Protein AF-A0A258G6I4-F1 (afdb_monomer_lite)

Foldseek 3Di:
DVLVVLVVCVVPPVVCPKDKDKDKDQDCQLQDQDDPPQQQRLVRLHAQDKHAAKRHGRPPDPVCVPPDIDGHHDIWHRHKDFPDDPDPPTTMIMTITMND

Secondary structure (DSSP, 8-state):
-HHHHHHHHHHH-TT---EEEEEEE--GGGTSPPPTT-TTGGG---TT-EEEEEE-PPTT-GGGTT---EEEEEEEE--EEEEEESSSS-EEEEEEEEE-

Sequence (100 aa):
KDIQRIEFIKQNFPNVTEGYAVLLTNDPNYLKAPRPASAFADFSISNGDIKTGALRWTEGSKSNIGRLGIDLIGRHPIQWGVYSRIDETEIVSELVVPIR

pLDDT: mean 90.92, std 5.95, range [69.5, 97.56]

Radius of gyration: 15.05 Å; chains: 1; bounding box: 38×32×37 Å

Structure (mmCIF, N/CA/C/O backbone):
data_AF-A0A258G6I4-F1
#
_entry.id   AF-A0A258G6I4-F1
#
loop_
_atom_site.group_PDB
_atom_site.id
_atom_site.type_symbol
_atom_site.label_atom_id
_atom_site.label_alt_id
_atom_site.label_comp_id
_atom_site.label_asym_id
_atom_site.label_entity_id
_atom_site.label_seq_id
_atom_site.pdbx_PDB_ins_code
_atom_site.Cartn_x
_atom_site.Cartn_y
_atom_site.Cartn_z
_atom_site.occupancy
_atom_site.B_iso_or_equiv
_atom_site.auth_seq_id
_atom_site.auth_comp_id
_atom_site.auth_asym_id
_atom_site.auth_atom_id
_atom_site.pdbx_PDB_model_num
ATOM 1 N N . LYS A 1 1 ? 2.185 6.676 1.167 1.00 77.75 1 LYS A N 1
ATOM 2 C CA . LYS A 1 1 ? 1.384 7.814 1.690 1.00 77.75 1 LYS A CA 1
ATOM 3 C C . LYS A 1 1 ? -0.034 7.380 2.038 1.00 77.75 1 LYS A C 1
ATOM 5 O O . LYS A 1 1 ? -0.536 7.812 3.062 1.00 77.75 1 LYS A O 1
ATOM 10 N N . ASP A 1 2 ? -0.664 6.523 1.238 1.00 86.69 2 ASP A N 1
ATOM 11 C CA . ASP A 1 2 ? -2.073 6.145 1.434 1.00 86.69 2 ASP A CA 1
ATOM 12 C C . ASP A 1 2 ? -2.308 5.348 2.721 1.00 86.69 2 ASP A C 1
ATOM 14 O O . ASP A 1 2 ? -3.215 5.676 3.474 1.00 86.69 2 ASP A O 1
ATOM 18 N N . ILE A 1 3 ? -1.400 4.431 3.070 1.00 89.31 3 ILE A N 1
ATOM 19 C CA . ILE A 1 3 ? -1.421 3.734 4.368 1.00 89.31 3 ILE A CA 1
ATOM 20 C C . ILE A 1 3 ? -1.351 4.720 5.551 1.00 89.31 3 ILE A C 1
ATOM 22 O O . ILE A 1 3 ? -2.118 4.609 6.499 1.00 89.31 3 ILE A O 1
ATOM 26 N N . GLN A 1 4 ? -0.500 5.749 5.478 1.00 92.12 4 GLN A N 1
ATOM 27 C CA . GLN A 1 4 ? -0.419 6.771 6.531 1.00 92.12 4 GLN A CA 1
ATOM 28 C C . GLN A 1 4 ? -1.709 7.601 6.632 1.00 92.12 4 GLN A C 1
ATOM 30 O O . GLN A 1 4 ? -2.107 8.001 7.721 1.00 92.12 4 GLN A O 1
ATOM 35 N N . ARG A 1 5 ? -2.396 7.854 5.509 1.00 90.31 5 ARG A N 1
ATOM 36 C CA . ARG A 1 5 ? -3.704 8.530 5.526 1.00 90.31 5 ARG A CA 1
ATOM 37 C C . ARG A 1 5 ? -4.757 7.691 6.246 1.00 90.31 5 ARG A C 1
ATOM 39 O O . ARG A 1 5 ? -5.575 8.257 6.958 1.00 90.31 5 ARG A O 1
ATOM 46 N N . ILE A 1 6 ? -4.717 6.368 6.099 1.00 90.19 6 ILE A N 1
ATOM 47 C CA . ILE A 1 6 ? -5.607 5.455 6.828 1.00 90.19 6 ILE A CA 1
ATOM 48 C C . ILE A 1 6 ? -5.358 5.550 8.335 1.00 90.19 6 ILE A C 1
ATOM 50 O O . ILE A 1 6 ? -6.307 5.706 9.101 1.00 90.19 6 ILE A O 1
ATOM 54 N N . GLU A 1 7 ? -4.091 5.527 8.759 1.00 91.06 7 GLU A N 1
ATOM 55 C CA . GLU A 1 7 ? -3.740 5.713 10.172 1.00 91.06 7 GLU A CA 1
ATOM 56 C C . GLU A 1 7 ? -4.213 7.071 10.697 1.00 91.06 7 GLU A C 1
ATOM 58 O O . GLU A 1 7 ? -4.805 7.147 11.772 1.00 91.06 7 GLU A O 1
ATOM 63 N N . PHE A 1 8 ? -4.024 8.132 9.910 1.00 92.12 8 PHE A N 1
ATOM 64 C CA . PHE A 1 8 ? -4.512 9.464 10.249 1.00 92.12 8 PHE A CA 1
ATOM 65 C C . PHE 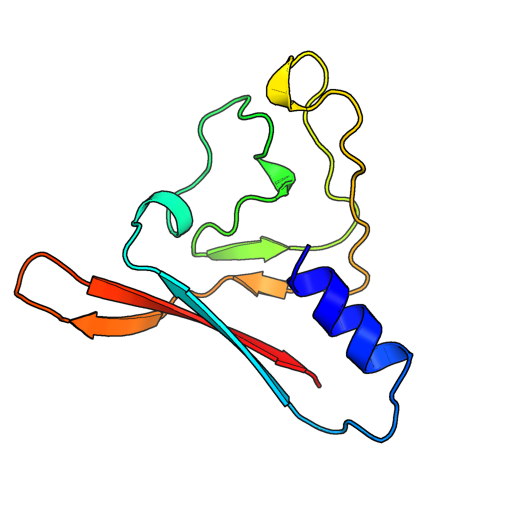A 1 8 ? -6.033 9.481 10.436 1.00 92.12 8 PHE A C 1
ATOM 67 O O . PHE A 1 8 ? -6.515 10.044 11.419 1.00 92.12 8 PHE A O 1
ATOM 74 N N . ILE A 1 9 ? -6.793 8.852 9.531 1.00 91.56 9 ILE A N 1
ATOM 75 C CA . ILE A 1 9 ? -8.255 8.783 9.639 1.00 91.56 9 ILE A CA 1
ATOM 76 C C . ILE A 1 9 ? -8.654 8.080 10.939 1.00 91.56 9 ILE A C 1
ATOM 78 O O . ILE A 1 9 ? -9.428 8.632 11.718 1.00 91.56 9 ILE A O 1
ATOM 82 N N . LYS A 1 10 ? -8.065 6.913 11.216 1.00 88.69 10 LYS A N 1
ATOM 83 C CA . LYS A 1 10 ? -8.331 6.155 12.444 1.00 88.69 10 LYS A CA 1
ATOM 84 C C . LYS A 1 10 ? -8.083 6.988 13.706 1.00 88.69 10 LYS A C 1
ATOM 86 O O . LYS A 1 10 ? -8.856 6.925 14.654 1.00 88.69 10 LYS A O 1
ATOM 91 N N . GLN A 1 11 ? -6.997 7.756 13.732 1.00 91.00 11 GLN A N 1
ATOM 92 C CA . GLN A 1 11 ? -6.613 8.527 14.915 1.00 91.00 11 GLN A CA 1
ATOM 93 C C . GLN A 1 11 ? -7.467 9.770 15.147 1.00 91.00 11 GLN A C 1
ATOM 95 O O . GLN A 1 11 ? -7.705 10.138 16.293 1.00 91.00 11 GLN A O 1
ATOM 100 N N . ASN A 1 12 ? -7.898 10.433 14.074 1.00 93.88 12 ASN A N 1
ATOM 101 C CA . ASN A 1 12 ? -8.528 11.750 14.166 1.00 93.88 12 ASN A CA 1
ATOM 102 C C . ASN A 1 12 ? -10.058 11.695 14.073 1.00 93.88 12 ASN A C 1
ATOM 104 O O . ASN A 1 12 ? -10.722 12.665 14.430 1.00 93.88 12 ASN A O 1
ATOM 108 N N . PHE A 1 13 ? -10.628 10.573 13.627 1.00 92.75 13 PHE A N 1
ATOM 109 C CA . PHE A 1 13 ? -12.072 10.400 13.473 1.00 92.75 13 PHE A CA 1
ATOM 110 C C . PHE A 1 13 ? -12.545 9.153 14.238 1.00 92.75 13 PHE A C 1
ATOM 112 O O . PHE A 1 13 ? -12.869 8.144 13.618 1.00 92.75 13 PHE A O 1
ATOM 119 N N . PRO A 1 14 ? -12.632 9.205 15.582 1.00 88.44 14 PRO A N 1
ATOM 120 C CA . PRO A 1 14 ? -12.925 8.035 16.422 1.00 88.44 14 PRO A CA 1
ATOM 121 C C . PRO A 1 14 ? -14.313 7.418 16.187 1.00 88.44 14 PRO A C 1
ATOM 123 O O . PRO A 1 14 ? -14.557 6.282 16.578 1.00 88.44 14 PRO A O 1
ATOM 126 N N . ASN A 1 15 ? -15.220 8.150 15.534 1.00 93.44 15 ASN A N 1
ATOM 127 C CA . ASN A 1 15 ? -16.532 7.639 15.134 1.00 93.44 15 ASN A CA 1
ATOM 128 C C . ASN A 1 15 ? -16.471 6.751 13.876 1.00 93.44 15 ASN A C 1
ATOM 130 O O . ASN A 1 15 ? -17.465 6.112 13.538 1.00 93.44 15 ASN A O 1
ATOM 134 N N . VAL A 1 16 ? -15.336 6.711 13.168 1.00 89.25 16 VAL A N 1
ATOM 135 C CA . VAL A 1 16 ? -15.085 5.754 12.084 1.00 89.25 16 VAL A CA 1
ATOM 136 C C . VAL A 1 16 ? -14.639 4.446 12.724 1.00 89.25 16 VAL A C 1
ATOM 138 O O . VAL A 1 16 ? -13.467 4.259 13.038 1.00 89.25 16 VAL A O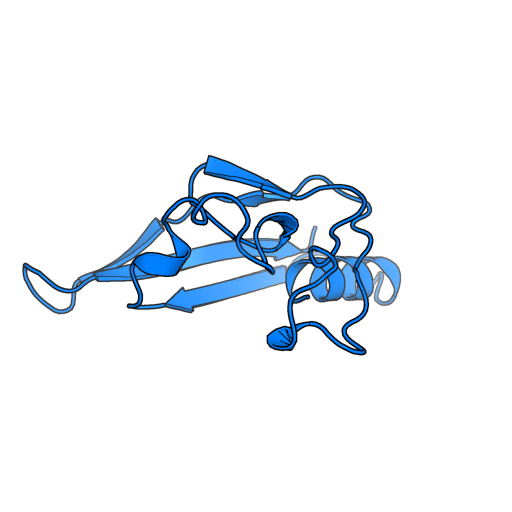 1
ATOM 141 N N . THR A 1 17 ? -15.596 3.553 12.951 1.00 86.50 17 THR A N 1
ATOM 142 C CA . THR A 1 17 ? -15.345 2.260 13.600 1.00 86.50 17 THR A CA 1
ATOM 143 C C . THR A 1 17 ? -14.806 1.217 12.630 1.00 86.50 17 THR A C 1
ATOM 145 O O . THR A 1 17 ? -14.044 0.344 13.031 1.00 86.50 17 THR A O 1
ATOM 148 N N . GLU A 1 18 ? -15.206 1.300 11.360 1.00 88.62 18 GLU A N 1
ATOM 149 C CA . GLU A 1 18 ? -14.800 0.379 10.303 1.00 88.62 18 GLU A CA 1
ATOM 150 C C . GLU A 1 18 ? -14.730 1.099 8.952 1.00 88.62 18 GLU A C 1
ATOM 152 O O . GLU A 1 18 ? -15.478 2.040 8.678 1.00 88.62 18 GLU A O 1
ATOM 157 N N . GLY A 1 19 ? -13.841 0.632 8.081 1.00 88.69 19 GLY A N 1
ATOM 158 C CA . GLY A 1 19 ? -13.728 1.099 6.708 1.00 88.69 19 GLY A CA 1
ATOM 159 C C . GLY A 1 19 ? -12.677 0.319 5.935 1.00 88.69 19 GLY A C 1
ATOM 160 O O . GLY A 1 19 ? -11.950 -0.504 6.492 1.00 88.69 19 GLY A O 1
ATOM 161 N N . TYR A 1 20 ? -12.574 0.597 4.641 1.00 90.56 20 TYR A N 1
ATOM 162 C CA . TYR A 1 20 ? -11.583 -0.026 3.772 1.00 90.56 20 TYR A CA 1
ATOM 163 C C . TYR A 1 20 ? -11.018 1.017 2.818 1.00 90.56 20 TYR A C 1
ATOM 165 O O . TYR A 1 20 ? -11.762 1.807 2.238 1.00 90.56 20 TYR A O 1
ATOM 173 N N . ALA A 1 21 ? -9.704 0.992 2.630 1.00 91.81 21 ALA A N 1
ATOM 174 C CA . ALA A 1 21 ? -9.073 1.591 1.469 1.00 91.81 21 ALA A CA 1
ATOM 175 C C . ALA A 1 21 ? -8.749 0.477 0.476 1.00 91.81 21 ALA A C 1
ATOM 177 O O . ALA A 1 21 ? -8.132 -0.523 0.846 1.00 91.81 21 ALA A O 1
ATOM 178 N N . VAL A 1 22 ? -9.153 0.661 -0.776 1.00 93.69 22 VAL A N 1
ATOM 179 C CA . VAL A 1 22 ? -8.872 -0.285 -1.856 1.00 93.69 22 VAL A CA 1
ATOM 180 C C . VAL A 1 22 ? -7.963 0.403 -2.863 1.00 93.69 22 VAL A C 1
ATOM 182 O O . VAL A 1 22 ? -8.313 1.451 -3.406 1.00 93.69 22 VAL A O 1
ATOM 185 N N . LEU A 1 23 ? -6.788 -0.175 -3.105 1.00 95.00 23 LEU A N 1
ATOM 186 C CA . LEU A 1 23 ? -5.971 0.156 -4.268 1.00 95.00 23 LEU A CA 1
ATOM 187 C C . LEU A 1 23 ? -6.281 -0.845 -5.374 1.00 95.00 23 LEU A C 1
ATOM 189 O O . LEU A 1 23 ? -6.166 -2.044 -5.148 1.00 95.00 23 LEU A O 1
ATOM 193 N N . LEU A 1 24 ? -6.610 -0.345 -6.562 1.00 95.94 24 LEU A N 1
ATOM 194 C CA . LEU A 1 24 ? -6.770 -1.140 -7.777 1.00 95.94 24 LEU A CA 1
ATOM 195 C C . LEU A 1 24 ? -5.671 -0.771 -8.768 1.00 95.94 24 LEU A C 1
ATOM 197 O O . LEU A 1 24 ? -5.385 0.411 -8.964 1.00 95.94 24 LEU A O 1
ATOM 201 N N . THR A 1 25 ? -5.054 -1.768 -9.393 1.00 95.62 25 THR A N 1
ATOM 202 C CA . THR A 1 25 ? -4.019 -1.545 -10.408 1.00 95.62 25 THR A CA 1
ATOM 203 C C . THR A 1 25 ? -3.972 -2.687 -11.414 1.00 95.62 25 THR A C 1
ATOM 205 O O . THR A 1 25 ? -4.113 -3.848 -11.038 1.00 95.62 25 THR A O 1
ATOM 208 N N . ASN A 1 26 ? -3.747 -2.377 -12.688 1.00 95.12 26 ASN A N 1
ATOM 209 C CA . ASN A 1 26 ? -3.352 -3.355 -13.705 1.00 95.12 26 ASN A CA 1
ATOM 210 C C . ASN A 1 26 ? -1.833 -3.348 -13.960 1.00 95.12 26 ASN A C 1
ATOM 212 O O . ASN A 1 26 ? -1.348 -4.097 -14.802 1.00 95.12 26 ASN A O 1
ATOM 216 N N . ASP A 1 27 ? -1.059 -2.527 -13.239 1.00 94.62 27 ASP A N 1
ATOM 217 C CA . ASP A 1 27 ? 0.397 -2.497 -13.370 1.00 94.62 27 ASP A CA 1
ATOM 218 C C . ASP A 1 27 ? 1.049 -3.555 -12.453 1.00 94.62 27 ASP A C 1
ATOM 220 O O . ASP A 1 27 ? 1.064 -3.394 -11.223 1.00 94.62 27 ASP A O 1
ATOM 224 N N . PRO A 1 28 ? 1.659 -4.619 -13.019 1.00 91.94 28 PRO A N 1
ATOM 225 C CA . PRO A 1 28 ? 2.272 -5.691 -12.242 1.00 91.94 28 PRO A CA 1
ATOM 226 C C . PRO A 1 28 ? 3.516 -5.244 -11.465 1.00 91.94 28 PRO A C 1
ATOM 228 O O . PRO A 1 28 ? 4.006 -5.995 -10.621 1.00 91.94 28 PRO A O 1
ATOM 231 N N . ASN A 1 29 ? 4.070 -4.056 -11.728 1.00 92.94 29 ASN A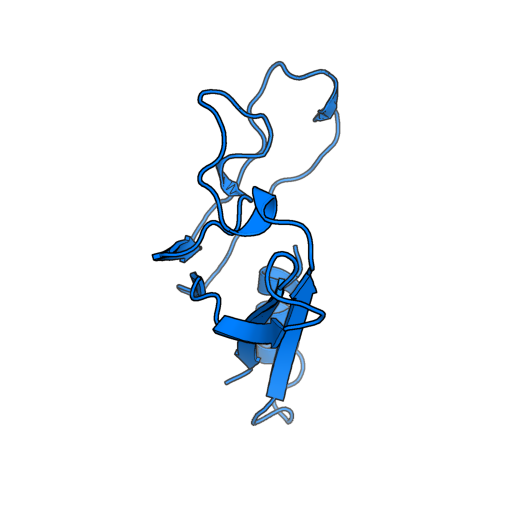 N 1
ATOM 232 C CA . ASN A 1 29 ? 5.225 -3.550 -10.989 1.00 92.94 29 ASN A CA 1
ATOM 233 C C . ASN A 1 29 ? 4.895 -3.242 -9.526 1.00 92.94 29 ASN A C 1
ATOM 235 O O . ASN A 1 29 ? 5.785 -3.348 -8.687 1.00 92.94 29 ASN A O 1
ATOM 239 N N . TYR A 1 30 ? 3.634 -2.941 -9.198 1.00 93.56 30 TYR A N 1
ATOM 240 C CA . TYR A 1 30 ? 3.210 -2.763 -7.806 1.00 93.56 30 TYR A CA 1
ATOM 241 C C . TYR A 1 30 ? 3.329 -4.047 -6.984 1.00 93.56 30 TYR A C 1
ATOM 243 O O . TYR A 1 30 ? 3.597 -3.982 -5.789 1.00 93.56 30 TYR A O 1
ATOM 251 N N . LEU A 1 31 ? 3.177 -5.208 -7.623 1.00 94.88 31 LEU A N 1
ATOM 252 C CA . LEU A 1 31 ? 3.218 -6.509 -6.959 1.00 94.88 31 LEU A CA 1
ATOM 253 C C . LEU A 1 31 ? 4.657 -7.006 -6.758 1.00 94.88 31 LEU A C 1
ATOM 255 O O . LEU A 1 31 ? 4.893 -7.895 -5.940 1.00 94.88 31 LEU A O 1
ATOM 259 N N . LYS A 1 32 ? 5.620 -6.454 -7.502 1.00 95.44 32 LYS A N 1
ATOM 260 C CA . LYS A 1 32 ? 7.009 -6.923 -7.545 1.00 95.44 32 LYS A CA 1
ATOM 261 C C . LYS A 1 32 ? 7.884 -6.173 -6.552 1.00 95.44 32 LYS A C 1
ATOM 263 O O . LYS A 1 32 ? 7.687 -4.989 -6.293 1.00 95.44 32 LYS A O 1
ATOM 268 N N . ALA A 1 33 ? 8.900 -6.865 -6.043 1.00 94.81 33 ALA A N 1
ATOM 269 C CA . ALA A 1 33 ? 9.926 -6.242 -5.221 1.00 94.81 33 ALA A CA 1
ATOM 270 C C . ALA A 1 33 ? 10.626 -5.102 -5.991 1.00 94.81 33 ALA A C 1
ATOM 272 O O . ALA A 1 33 ? 10.869 -5.227 -7.200 1.00 94.81 33 ALA A O 1
ATOM 273 N N . PRO A 1 34 ? 10.971 -3.993 -5.315 1.00 92.62 34 PRO A N 1
ATOM 274 C CA . PRO A 1 34 ? 11.719 -2.912 -5.937 1.00 92.62 34 PRO A CA 1
ATOM 275 C C . PRO A 1 34 ? 13.104 -3.408 -6.367 1.00 92.62 34 PRO A C 1
ATOM 277 O O . PRO A 1 34 ? 13.699 -4.285 -5.740 1.00 92.62 34 PRO A O 1
ATOM 280 N N . ARG A 1 35 ? 13.659 -2.815 -7.429 1.00 90.12 35 ARG A N 1
ATOM 281 C CA . ARG A 1 35 ? 15.046 -3.102 -7.822 1.00 90.12 35 ARG A CA 1
ATOM 282 C C . ARG A 1 35 ? 16.006 -2.628 -6.720 1.00 90.12 35 ARG A C 1
ATOM 284 O O . ARG A 1 35 ? 15.698 -1.622 -6.070 1.00 90.12 35 ARG A O 1
ATOM 291 N N . PRO A 1 36 ? 17.176 -3.267 -6.544 1.00 84.50 36 PRO A N 1
ATOM 292 C CA . PRO A 1 36 ? 18.193 -2.788 -5.612 1.00 84.50 36 PRO A CA 1
ATOM 293 C C . PRO A 1 36 ? 18.506 -1.302 -5.831 1.00 84.50 36 PRO A C 1
ATOM 295 O O . PRO A 1 36 ? 18.567 -0.846 -6.972 1.00 84.50 36 PRO A O 1
ATOM 298 N N . ALA A 1 37 ? 18.670 -0.555 -4.736 1.00 84.19 37 ALA A N 1
ATOM 299 C CA . ALA A 1 37 ? 18.914 0.893 -4.735 1.00 84.19 37 ALA A CA 1
ATOM 300 C C . ALA A 1 37 ? 17.814 1.755 -5.393 1.00 84.19 37 ALA A C 1
ATOM 302 O O . ALA A 1 37 ? 18.040 2.930 -5.693 1.00 84.19 37 ALA A O 1
ATOM 303 N N . SER A 1 38 ? 16.608 1.212 -5.601 1.00 88.94 38 SER A N 1
ATOM 304 C CA . SER A 1 38 ? 15.475 2.033 -6.025 1.00 88.94 38 SER A CA 1
ATOM 305 C C . SER A 1 38 ? 15.182 3.090 -4.972 1.00 88.94 38 SER A C 1
ATOM 307 O O . SER A 1 38 ? 14.899 2.776 -3.821 1.00 88.94 38 SER A O 1
ATOM 309 N N . ALA A 1 39 ? 15.138 4.339 -5.421 1.00 90.44 39 ALA A N 1
ATOM 310 C CA . ALA A 1 39 ? 14.776 5.520 -4.649 1.00 90.44 39 ALA A CA 1
ATOM 311 C C . ALA A 1 39 ? 13.545 5.356 -3.732 1.00 90.44 39 ALA A C 1
ATOM 313 O O . ALA A 1 39 ? 13.454 6.028 -2.707 1.00 90.44 39 ALA A O 1
ATOM 314 N N . PHE A 1 40 ? 12.591 4.518 -4.142 1.00 90.31 40 PHE A N 1
ATOM 315 C CA . PHE A 1 40 ? 11.301 4.292 -3.496 1.00 90.31 40 PHE A CA 1
ATOM 316 C C . PHE A 1 40 ? 11.216 2.956 -2.740 1.00 90.31 40 PHE A C 1
ATOM 318 O O . PHE A 1 40 ? 10.110 2.562 -2.383 1.00 90.31 40 PHE A O 1
ATOM 325 N N . ALA A 1 41 ? 12.325 2.232 -2.536 1.00 91.88 41 ALA A N 1
ATOM 326 C CA . ALA A 1 41 ? 12.306 0.850 -2.043 1.00 91.88 41 ALA A CA 1
ATOM 327 C C . ALA A 1 41 ? 11.463 0.670 -0.766 1.00 91.88 41 ALA A C 1
ATOM 329 O O . ALA A 1 41 ? 10.578 -0.187 -0.744 1.00 91.88 41 ALA A O 1
ATOM 330 N N . ASP A 1 42 ? 11.631 1.547 0.226 1.00 92.62 42 ASP A N 1
ATOM 331 C CA . ASP A 1 42 ? 10.859 1.526 1.478 1.00 92.62 42 ASP A CA 1
ATOM 332 C C . ASP A 1 42 ? 9.347 1.692 1.252 1.00 92.62 42 ASP A C 1
ATOM 334 O O . ASP A 1 42 ? 8.528 1.102 1.957 1.00 92.62 42 ASP A O 1
ATOM 338 N N . PHE A 1 43 ? 8.958 2.461 0.232 1.00 92.69 43 PHE A N 1
ATOM 339 C CA . PHE A 1 43 ? 7.564 2.752 -0.113 1.00 92.69 43 PHE A CA 1
ATOM 340 C C . PHE A 1 43 ? 6.935 1.749 -1.078 1.00 92.69 43 PHE A C 1
ATOM 342 O O . PHE A 1 43 ? 5.736 1.862 -1.337 1.00 92.69 43 PHE A O 1
ATOM 349 N N . SER A 1 44 ? 7.716 0.824 -1.645 1.00 93.50 44 SER A N 1
ATOM 350 C CA . SER A 1 44 ? 7.193 -0.233 -2.521 1.00 93.50 44 SER A CA 1
ATOM 351 C C . SER A 1 44 ? 6.038 -0.945 -1.834 1.00 93.50 44 SER A C 1
ATOM 353 O O . SER A 1 44 ? 6.071 -1.085 -0.634 1.00 93.50 44 SER A O 1
ATOM 355 N N . ILE A 1 45 ? 5.011 -1.401 -2.528 1.00 95.00 45 ILE A N 1
ATOM 356 C CA . ILE A 1 45 ? 3.946 -2.196 -1.898 1.00 95.00 45 ILE A CA 1
ATOM 357 C C . ILE A 1 45 ? 3.955 -3.582 -2.517 1.00 95.00 45 ILE A C 1
ATOM 359 O O . ILE A 1 45 ? 2.925 -4.074 -2.945 1.00 95.00 45 ILE A O 1
ATOM 363 N N . SER A 1 46 ? 5.136 -4.196 -2.597 1.00 95.94 46 SER A N 1
ATOM 364 C CA . SER A 1 46 ? 5.283 -5.526 -3.179 1.00 95.94 46 SER A CA 1
ATOM 365 C C . SER A 1 46 ? 4.465 -6.559 -2.416 1.00 95.94 46 SER A C 1
ATOM 367 O O . SER A 1 46 ? 4.319 -6.479 -1.194 1.00 95.94 46 SER A O 1
ATOM 369 N N . ASN A 1 47 ? 3.952 -7.551 -3.136 1.00 96.94 47 ASN A N 1
ATOM 370 C CA . ASN A 1 47 ? 3.166 -8.606 -2.521 1.00 96.94 47 ASN A CA 1
ATOM 371 C C . ASN A 1 47 ? 3.989 -9.375 -1.477 1.00 96.94 47 ASN A C 1
ATOM 373 O O . ASN A 1 47 ? 5.137 -9.735 -1.735 1.00 96.94 47 ASN A O 1
ATOM 377 N N . GLY A 1 48 ? 3.394 -9.631 -0.313 1.00 95.88 48 GLY A N 1
ATOM 378 C CA . GLY A 1 48 ? 4.045 -10.317 0.803 1.00 95.88 48 GLY A CA 1
ATOM 379 C C . GLY A 1 48 ? 4.871 -9.418 1.727 1.00 95.88 48 GLY A C 1
ATOM 380 O O . GLY A 1 48 ? 5.370 -9.907 2.738 1.00 95.88 48 GLY A O 1
ATOM 381 N N . ASP A 1 49 ? 5.010 -8.127 1.423 1.00 95.12 49 ASP A N 1
ATOM 382 C CA . ASP A 1 49 ? 5.774 -7.200 2.259 1.00 95.12 49 ASP A CA 1
ATOM 383 C C . ASP A 1 49 ? 4.996 -6.759 3.516 1.00 95.12 49 ASP A C 1
ATOM 385 O O . ASP A 1 49 ? 3.782 -6.945 3.626 1.00 95.12 49 ASP A O 1
ATOM 389 N N . ILE A 1 50 ? 5.688 -6.155 4.482 1.00 95.62 50 ILE A N 1
ATOM 390 C CA . ILE A 1 50 ? 5.111 -5.607 5.711 1.00 95.62 50 ILE A CA 1
ATOM 391 C C . ILE A 1 50 ? 5.575 -4.165 5.879 1.00 95.62 50 ILE A C 1
ATOM 393 O O . ILE A 1 50 ? 6.752 -3.898 6.111 1.00 95.62 50 ILE A O 1
ATOM 397 N N . LYS A 1 51 ? 4.630 -3.222 5.839 1.00 94.44 51 LYS A N 1
ATOM 398 C CA . LYS A 1 51 ? 4.921 -1.797 6.029 1.00 94.44 51 LYS A CA 1
ATOM 399 C C . LYS A 1 51 ? 4.725 -1.365 7.458 1.00 94.44 51 LYS A C 1
ATOM 401 O O . LYS A 1 51 ? 3.662 -1.562 8.036 1.00 94.44 51 LYS A O 1
ATOM 406 N N . THR A 1 52 ? 5.778 -0.796 8.025 1.00 95.75 52 THR A N 1
ATOM 407 C CA . THR A 1 52 ? 5.839 -0.406 9.428 1.00 95.75 52 THR A CA 1
ATOM 408 C C . THR A 1 52 ? 6.966 0.597 9.637 1.00 95.75 52 THR A C 1
ATOM 410 O O . THR A 1 52 ? 7.950 0.581 8.900 1.00 95.75 52 THR A O 1
ATOM 413 N N . GLY A 1 53 ? 6.847 1.433 10.669 1.00 96.00 53 GLY A N 1
ATOM 414 C CA 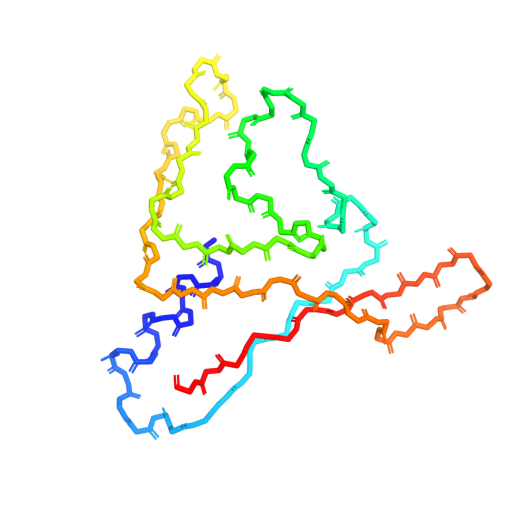. GLY A 1 53 ? 7.908 2.344 11.085 1.00 96.00 53 GLY A CA 1
ATOM 415 C C . GLY A 1 53 ? 8.246 3.419 10.049 1.00 96.00 53 GLY A C 1
ATOM 416 O O . GLY A 1 53 ? 7.387 3.896 9.306 1.00 96.00 53 GLY A O 1
ATOM 417 N N . ALA A 1 54 ? 9.512 3.827 10.040 1.00 95.56 54 ALA A N 1
ATOM 418 C CA . ALA A 1 54 ? 10.016 4.899 9.196 1.00 95.56 54 ALA A CA 1
ATOM 419 C C . ALA A 1 54 ? 10.248 4.420 7.758 1.00 95.56 54 ALA A C 1
ATOM 421 O O . ALA A 1 54 ? 11.102 3.574 7.516 1.00 95.56 54 ALA A O 1
ATOM 422 N N . LEU A 1 55 ? 9.541 5.019 6.799 1.00 94.44 55 LEU A N 1
ATOM 423 C CA . LEU A 1 55 ? 9.794 4.835 5.370 1.00 94.44 55 LEU A CA 1
ATOM 424 C C . LEU A 1 55 ? 10.492 6.077 4.821 1.00 94.44 55 LEU A C 1
ATOM 426 O O . LEU A 1 55 ? 10.010 7.206 5.012 1.00 94.44 55 LEU A O 1
ATOM 430 N N . ARG A 1 56 ? 11.641 5.892 4.169 1.00 92.38 56 ARG A N 1
ATOM 431 C CA . ARG A 1 56 ? 12.497 6.988 3.709 1.00 92.38 56 ARG A CA 1
ATOM 432 C C . ARG A 1 56 ? 12.830 6.848 2.231 1.00 92.38 56 ARG A C 1
ATOM 434 O O . ARG A 1 56 ? 12.835 5.771 1.646 1.00 92.38 56 ARG A O 1
ATOM 441 N N . TRP A 1 57 ? 13.059 7.993 1.600 1.00 90.12 57 TRP A N 1
ATOM 442 C CA . TRP A 1 57 ? 13.571 8.025 0.237 1.00 90.12 57 TRP A CA 1
ATOM 443 C C . TRP A 1 57 ? 15.069 7.779 0.292 1.00 90.12 57 TRP A C 1
ATOM 445 O O . TRP A 1 57 ? 15.751 8.378 1.120 1.00 90.12 57 TRP A O 1
ATOM 455 N N . THR A 1 58 ? 15.590 6.942 -0.600 1.00 86.75 58 THR A N 1
ATOM 456 C CA . THR A 1 58 ? 17.042 6.778 -0.708 1.00 86.75 58 THR A CA 1
ATOM 457 C C . THR A 1 58 ? 17.677 8.111 -1.107 1.00 86.75 58 THR A C 1
ATOM 459 O O . THR A 1 58 ? 17.207 8.774 -2.045 1.00 86.75 58 THR A O 1
ATOM 462 N N . GLU A 1 59 ? 18.729 8.502 -0.390 1.00 74.56 59 GLU A N 1
ATOM 463 C CA . GLU A 1 59 ? 19.504 9.709 -0.670 1.00 74.56 59 GLU A CA 1
ATOM 464 C C . GLU A 1 59 ? 20.268 9.585 -1.999 1.00 74.56 59 GLU A C 1
ATOM 466 O O . GLU A 1 59 ? 20.574 8.491 -2.471 1.00 74.56 59 GLU A O 1
ATOM 471 N N . GLY A 1 60 ? 20.553 10.718 -2.645 1.00 69.50 60 GLY A N 1
ATOM 472 C CA . GLY A 1 60 ? 21.370 10.761 -3.865 1.00 69.50 60 GLY A CA 1
ATOM 473 C C . GLY A 1 60 ? 20.622 10.574 -5.192 1.00 69.50 60 GLY A C 1
ATOM 474 O O . GLY A 1 60 ? 21.197 10.849 -6.245 1.00 69.50 60 GLY A O 1
ATOM 475 N N . SER A 1 61 ? 19.335 10.206 -5.191 1.00 72.38 61 SER A N 1
ATOM 476 C CA . SER A 1 61 ? 18.522 10.274 -6.417 1.00 72.38 61 SER A CA 1
ATOM 477 C C . SER A 1 61 ? 17.960 11.680 -6.642 1.00 72.38 61 SER A C 1
ATOM 479 O O . SER A 1 61 ? 17.225 12.208 -5.803 1.00 72.38 61 SER A O 1
ATOM 481 N N . LYS A 1 62 ? 18.196 12.255 -7.831 1.00 77.44 62 LYS A N 1
ATOM 482 C CA . LYS A 1 62 ? 17.573 13.527 -8.250 1.00 77.44 62 LYS A CA 1
ATOM 483 C C . LYS A 1 62 ? 16.040 13.484 -8.191 1.00 77.44 62 LYS A C 1
ATOM 485 O O . LYS A 1 62 ? 15.417 14.511 -7.950 1.00 77.44 62 LYS A O 1
ATOM 490 N N . SER A 1 63 ? 15.429 12.305 -8.359 1.00 76.06 63 SER A N 1
ATOM 491 C CA . SER A 1 63 ? 13.968 12.129 -8.311 1.00 76.06 63 SER A CA 1
ATOM 492 C C . SER A 1 63 ? 13.354 12.346 -6.922 1.00 76.06 63 SER A C 1
ATOM 494 O O . SER A 1 63 ? 12.132 12.465 -6.804 1.00 76.06 63 SER A O 1
ATOM 496 N N . ASN A 1 64 ? 14.186 12.365 -5.875 1.00 77.50 64 ASN A N 1
ATOM 497 C CA . ASN A 1 64 ? 13.753 12.367 -4.479 1.00 77.50 64 ASN A CA 1
ATOM 498 C C . ASN A 1 64 ? 14.031 13.687 -3.753 1.00 77.50 64 ASN A C 1
ATOM 500 O O . ASN A 1 64 ? 13.689 13.814 -2.578 1.00 77.50 64 ASN A O 1
ATOM 504 N N . ILE A 1 65 ? 14.634 14.670 -4.428 1.00 80.50 65 ILE A N 1
ATOM 505 C CA . ILE A 1 65 ? 14.958 15.969 -3.829 1.00 80.50 65 ILE A CA 1
ATOM 506 C C . ILE A 1 65 ? 13.670 16.623 -3.307 1.00 80.50 65 ILE A C 1
ATOM 508 O O . ILE A 1 65 ? 12.687 16.752 -4.035 1.00 80.50 65 ILE A O 1
ATOM 512 N N . GLY A 1 66 ? 13.669 17.005 -2.027 1.00 81.12 66 GLY A N 1
ATOM 513 C CA . GLY A 1 66 ? 12.526 17.640 -1.362 1.00 81.12 66 GLY A CA 1
ATOM 514 C C . GLY A 1 66 ? 11.365 16.701 -1.011 1.00 81.12 66 GLY A C 1
ATOM 515 O O . GLY A 1 66 ? 10.345 17.165 -0.499 1.00 81.12 66 GLY A O 1
ATOM 516 N N . ARG A 1 67 ? 11.478 15.387 -1.256 1.00 84.81 67 ARG A N 1
ATOM 517 C CA . ARG A 1 67 ? 10.444 14.429 -0.848 1.00 84.81 67 ARG A CA 1
ATOM 518 C C . ARG A 1 67 ? 10.620 14.031 0.614 1.00 84.81 67 ARG A C 1
ATOM 520 O O . ARG A 1 67 ? 11.656 13.505 1.007 1.00 84.81 67 ARG A O 1
ATOM 527 N N . LEU A 1 68 ? 9.568 14.227 1.405 1.00 88.25 68 LEU A N 1
ATOM 528 C CA . LEU A 1 68 ? 9.537 13.804 2.803 1.00 88.25 68 LEU A CA 1
ATOM 529 C C . LEU A 1 68 ? 9.245 12.304 2.930 1.00 88.25 68 LEU A C 1
ATOM 531 O O . LEU A 1 68 ? 8.477 11.729 2.145 1.00 88.25 68 LEU A O 1
ATOM 535 N N . GLY A 1 69 ? 9.868 11.695 3.939 1.00 92.06 69 GLY A N 1
ATOM 536 C CA . GLY A 1 69 ? 9.525 10.363 4.423 1.00 92.06 69 GLY A CA 1
ATOM 537 C C . GLY A 1 69 ? 8.154 10.325 5.093 1.00 92.06 69 GLY A C 1
ATOM 538 O O . GLY A 1 69 ? 7.503 11.357 5.262 1.00 92.06 69 GLY A O 1
ATOM 539 N N . ILE A 1 70 ? 7.721 9.126 5.470 1.00 94.38 70 ILE A N 1
ATOM 540 C CA . ILE A 1 70 ? 6.529 8.939 6.302 1.00 94.38 70 ILE A CA 1
ATOM 541 C C . ILE A 1 70 ? 6.841 7.989 7.449 1.00 94.38 70 ILE A C 1
ATOM 543 O O . ILE A 1 70 ? 7.671 7.094 7.299 1.00 94.38 70 ILE A O 1
ATOM 547 N N . ASP A 1 71 ? 6.154 8.180 8.566 1.00 94.56 71 ASP A N 1
ATOM 548 C CA . ASP A 1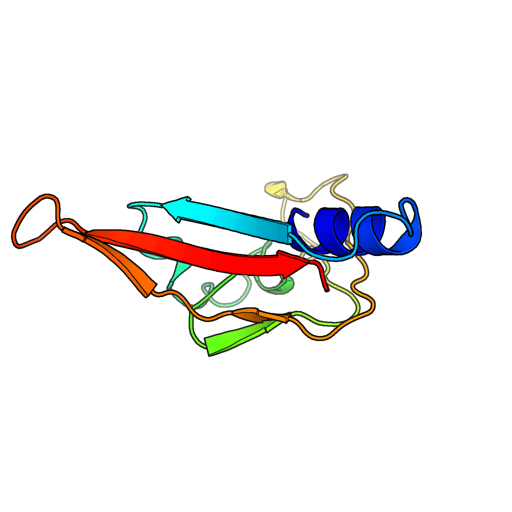 71 ? 6.229 7.301 9.726 1.00 94.56 71 ASP A CA 1
ATOM 549 C C . ASP A 1 71 ? 4.886 6.601 9.884 1.00 94.56 71 ASP A C 1
ATOM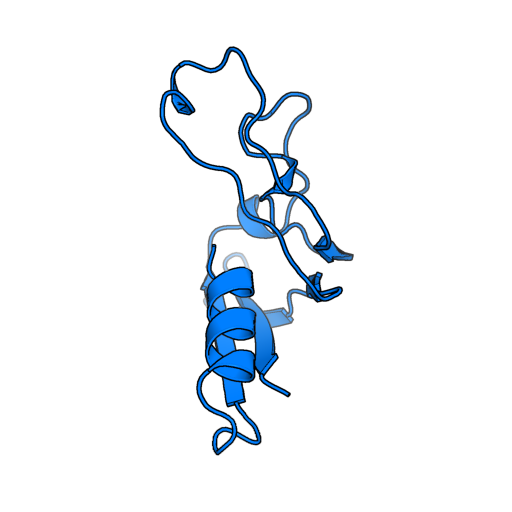 551 O O . ASP A 1 71 ? 3.843 7.258 9.943 1.00 94.56 71 ASP A O 1
ATOM 555 N N . LEU A 1 72 ? 4.938 5.271 9.872 1.00 94.88 72 LEU A N 1
ATOM 556 C CA . LEU A 1 72 ? 3.802 4.394 10.108 1.00 94.88 72 LEU A CA 1
ATOM 557 C C . LEU A 1 72 ? 3.829 3.908 11.551 1.00 94.88 72 LEU A C 1
ATOM 559 O O . LEU A 1 72 ? 4.873 3.501 12.066 1.00 94.88 72 LEU A O 1
ATOM 563 N N . ILE A 1 73 ? 2.666 3.932 12.183 1.00 92.94 73 ILE A N 1
ATOM 564 C CA . ILE A 1 73 ? 2.491 3.590 13.596 1.00 92.94 73 ILE A CA 1
ATOM 565 C C . ILE A 1 73 ? 2.203 2.097 13.748 1.00 92.94 73 ILE A C 1
ATOM 567 O O . ILE A 1 73 ? 2.682 1.450 14.677 1.00 92.94 73 ILE A O 1
ATOM 571 N N . GLY A 1 74 ? 1.420 1.548 12.825 1.00 92.06 74 GLY A N 1
ATOM 572 C CA . GLY A 1 74 ? 1.047 0.147 12.778 1.00 92.06 74 GLY A CA 1
ATOM 573 C C . GLY A 1 74 ? 1.920 -0.690 11.847 1.00 92.06 74 GLY A C 1
ATOM 574 O O . GLY A 1 74 ? 2.790 -0.203 11.124 1.00 92.06 74 GLY A O 1
ATOM 575 N N . ARG A 1 75 ? 1.623 -1.992 11.851 1.00 94.38 75 ARG A N 1
ATOM 576 C CA . ARG A 1 75 ? 2.113 -2.954 10.863 1.00 94.38 75 ARG A CA 1
ATOM 577 C C . ARG A 1 75 ? 1.016 -3.221 9.844 1.00 94.38 75 ARG A C 1
ATOM 579 O O . ARG A 1 75 ? -0.076 -3.637 10.218 1.00 94.38 75 ARG A O 1
ATOM 586 N N . HIS A 1 76 ? 1.350 -3.055 8.572 1.00 93.69 76 HIS A N 1
ATOM 587 C CA . HIS A 1 76 ? 0.443 -3.214 7.439 1.00 93.69 76 HIS A CA 1
ATOM 588 C C . HIS A 1 76 ? 0.975 -4.303 6.509 1.00 93.69 76 HIS A C 1
ATOM 590 O O . HIS A 1 76 ? 1.866 -4.031 5.699 1.00 93.69 76 HIS A O 1
ATOM 596 N N . PRO A 1 77 ? 0.493 -5.551 6.643 1.00 95.25 77 PRO A N 1
ATOM 597 C CA . PRO A 1 77 ? 0.790 -6.606 5.686 1.00 95.25 77 PRO A CA 1
ATOM 598 C C . PRO A 1 77 ? 0.247 -6.235 4.306 1.00 95.25 77 PRO A C 1
ATOM 600 O O . PRO A 1 77 ? -0.909 -5.837 4.176 1.00 95.25 77 PRO A O 1
ATOM 603 N N . ILE A 1 78 ? 1.072 -6.389 3.278 1.00 96.06 78 ILE A N 1
ATOM 604 C CA . ILE A 1 78 ? 0.707 -6.115 1.894 1.00 96.06 78 ILE A CA 1
ATOM 605 C C . ILE A 1 78 ? 0.367 -7.434 1.213 1.00 96.06 78 ILE A C 1
ATOM 607 O O . ILE A 1 78 ? 1.239 -8.271 0.986 1.00 96.06 78 ILE A O 1
ATOM 611 N N . GLN A 1 79 ? -0.916 -7.629 0.923 1.00 96.81 79 GLN A N 1
ATOM 612 C CA . GLN A 1 79 ? -1.447 -8.842 0.308 1.00 96.81 79 GLN A CA 1
ATOM 613 C C . GLN A 1 79 ? -2.317 -8.437 -0.877 1.00 96.81 79 GLN A C 1
ATOM 615 O O . GLN A 1 79 ? -3.423 -7.931 -0.696 1.00 96.81 79 GLN A O 1
ATOM 620 N N . TRP A 1 80 ? -1.790 -8.622 -2.082 1.00 97.56 80 TRP A N 1
ATOM 621 C CA . TRP A 1 80 ? -2.532 -8.368 -3.308 1.00 97.56 80 TRP A CA 1
ATOM 622 C C . TRP A 1 80 ? -3.417 -9.562 -3.649 1.00 97.56 80 TRP A C 1
ATOM 624 O O . TRP A 1 80 ? -2.960 -10.706 -3.667 1.00 97.56 80 TRP A O 1
ATOM 634 N N . GLY A 1 81 ? -4.677 -9.277 -3.954 1.00 96.56 81 GLY A N 1
ATOM 635 C CA . GLY A 1 81 ? -5.628 -10.203 -4.552 1.00 96.56 81 GLY A CA 1
ATOM 636 C C . GLY A 1 81 ? -5.827 -9.919 -6.038 1.00 96.56 81 GLY A C 1
ATOM 637 O O . GLY A 1 81 ? -5.424 -8.877 -6.556 1.00 96.56 81 GLY A O 1
ATOM 638 N N . VAL A 1 82 ? -6.481 -10.850 -6.731 1.00 96.38 82 VAL A N 1
ATOM 639 C CA . VAL A 1 82 ? -6.998 -10.609 -8.084 1.00 96.38 82 VAL A CA 1
ATOM 640 C C . VAL A 1 82 ? -8.391 -10.009 -7.943 1.00 96.38 82 VAL A C 1
ATOM 642 O O . VAL A 1 82 ? -9.291 -10.685 -7.454 1.00 96.38 82 VAL A O 1
ATOM 645 N N . TYR A 1 83 ? -8.563 -8.771 -8.399 1.00 96.75 83 TYR A N 1
ATOM 646 C CA . TYR A 1 83 ? -9.864 -8.105 -8.448 1.00 96.75 83 TYR A CA 1
ATOM 647 C C . TYR A 1 83 ? -10.674 -8.561 -9.661 1.00 96.75 83 TYR A C 1
ATOM 649 O O . TYR A 1 83 ? -11.843 -8.918 -9.554 1.00 96.75 83 TYR A O 1
ATOM 657 N N . SER A 1 84 ? -10.043 -8.554 -10.836 1.00 96.69 84 SER A N 1
ATOM 658 C CA . SER A 1 84 ? -10.687 -8.918 -12.096 1.00 96.69 84 SER A CA 1
ATOM 659 C C . SER A 1 84 ? -9.673 -9.470 -13.094 1.00 96.69 84 SER A C 1
ATOM 661 O O . SER A 1 84 ? -8.485 -9.147 -13.032 1.00 96.69 84 SER A O 1
ATOM 663 N N . ARG A 1 85 ? -10.148 -10.294 -14.028 1.00 95.31 85 ARG A N 1
ATOM 664 C CA . ARG A 1 85 ? -9.398 -10.726 -15.213 1.00 95.31 85 ARG A CA 1
ATOM 665 C C . ARG A 1 85 ? -10.061 -10.093 -16.426 1.00 95.31 85 ARG A C 1
ATOM 667 O O . ARG A 1 85 ? -11.246 -10.332 -16.649 1.00 95.31 85 ARG A O 1
ATOM 674 N N . ILE A 1 86 ? -9.320 -9.256 -17.146 1.00 90.38 86 ILE A N 1
ATOM 675 C CA . ILE A 1 86 ? -9.818 -8.598 -18.360 1.00 90.38 86 ILE A CA 1
ATOM 676 C C . ILE A 1 86 ? -9.776 -9.606 -19.512 1.00 90.38 86 ILE A C 1
ATOM 678 O O . ILE A 1 86 ? -10.759 -9.765 -20.231 1.00 90.38 86 ILE A O 1
ATOM 682 N N . ASP A 1 87 ? -8.671 -10.344 -19.610 1.00 90.75 87 ASP A N 1
ATOM 683 C CA . ASP A 1 87 ? -8.497 -11.498 -20.488 1.00 90.75 87 ASP A CA 1
ATOM 684 C C . ASP A 1 87 ? -7.551 -12.538 -19.843 1.00 90.75 87 ASP A C 1
ATOM 686 O O . ASP A 1 87 ? -7.355 -12.546 -18.624 1.00 90.75 87 ASP A O 1
ATOM 690 N N . GLU A 1 88 ? -6.999 -13.463 -20.636 1.00 86.69 88 GLU A N 1
ATOM 691 C CA . GLU A 1 88 ? -6.068 -14.497 -20.154 1.00 86.69 88 GLU A CA 1
ATOM 692 C C . GLU A 1 88 ? -4.708 -13.942 -19.696 1.00 86.69 88 GLU A C 1
ATOM 694 O O . GLU A 1 88 ? -3.977 -14.615 -18.965 1.00 86.69 88 GLU A O 1
ATOM 699 N N . THR A 1 89 ? -4.357 -12.728 -20.117 1.00 85.56 89 THR A N 1
ATOM 700 C CA . THR A 1 89 ? -3.039 -12.113 -19.930 1.00 85.56 89 THR A CA 1
ATOM 701 C C . THR A 1 89 ? -3.062 -10.883 -19.027 1.00 85.56 89 THR A C 1
ATOM 703 O O . THR A 1 89 ? -2.061 -10.599 -18.365 1.00 85.56 89 THR A O 1
ATOM 706 N N . GLU A 1 90 ? -4.191 -10.177 -18.953 1.00 91.38 90 GLU A N 1
ATOM 707 C CA . GLU A 1 90 ? -4.334 -8.939 -18.197 1.00 91.38 90 GLU A CA 1
ATOM 708 C C . GLU A 1 90 ? -5.224 -9.122 -16.960 1.00 91.38 90 GLU A C 1
ATOM 710 O O . GLU A 1 90 ? -6.398 -9.507 -17.026 1.00 91.38 90 GLU A O 1
ATOM 715 N N . ILE A 1 91 ? -4.646 -8.808 -15.798 1.00 94.75 91 ILE A N 1
ATOM 716 C CA . ILE A 1 91 ? -5.311 -8.874 -14.498 1.00 94.75 91 ILE A CA 1
ATOM 717 C C . ILE A 1 91 ? -5.333 -7.498 -13.841 1.00 94.75 91 ILE A C 1
ATOM 719 O O . ILE A 1 91 ? -4.340 -6.772 -13.835 1.00 94.75 91 ILE A O 1
ATOM 723 N N . VAL A 1 92 ? -6.458 -7.174 -13.213 1.00 96.75 92 VAL A N 1
ATOM 724 C CA . VAL A 1 92 ? -6.545 -6.080 -12.248 1.00 96.75 92 VAL A CA 1
ATOM 725 C C . VAL A 1 92 ? -6.338 -6.682 -10.868 1.00 96.75 92 VAL A C 1
ATOM 727 O O . VAL A 1 92 ? -7.042 -7.612 -10.471 1.00 96.75 92 VAL A O 1
ATOM 730 N N . SER A 1 93 ? -5.363 -6.157 -10.142 1.00 97.06 93 SER A N 1
ATOM 731 C CA . SER A 1 93 ? -5.042 -6.552 -8.776 1.00 97.06 93 SER A CA 1
ATOM 732 C C . SER A 1 93 ? -5.640 -5.563 -7.784 1.00 97.06 93 SER A C 1
ATOM 734 O O . SER A 1 93 ? -5.685 -4.361 -8.054 1.00 97.06 93 SER A O 1
ATOM 736 N N . GLU A 1 94 ? -6.056 -6.066 -6.626 1.00 97.56 94 GLU A N 1
ATOM 737 C CA . GLU A 1 94 ? -6.505 -5.251 -5.500 1.00 97.56 94 GLU A CA 1
ATOM 738 C C . GLU A 1 94 ? -5.613 -5.414 -4.278 1.00 97.56 94 GLU A C 1
ATOM 740 O O . GLU A 1 94 ? -5.149 -6.509 -3.971 1.00 97.56 94 GLU A O 1
ATOM 745 N N . LEU A 1 95 ? -5.415 -4.323 -3.551 1.00 96.56 95 LEU A N 1
ATOM 746 C CA . LEU A 1 95 ? -4.901 -4.334 -2.191 1.00 96.56 95 LEU A CA 1
ATOM 747 C C . LEU A 1 95 ? -5.951 -3.689 -1.294 1.00 96.56 95 LEU A C 1
ATOM 749 O O . LEU A 1 95 ? -6.249 -2.500 -1.434 1.00 96.56 95 LEU A O 1
ATOM 753 N N . VAL A 1 96 ? -6.485 -4.473 -0.361 1.00 95.00 96 VAL A N 1
ATOM 754 C CA . VAL A 1 96 ? -7.478 -4.017 0.613 1.00 95.00 96 VAL A CA 1
ATOM 755 C C . VAL A 1 96 ? -6.786 -3.758 1.944 1.00 95.00 96 VAL A C 1
ATOM 757 O O . VAL A 1 96 ? -6.244 -4.671 2.565 1.00 95.00 96 VAL A O 1
ATOM 760 N N . VAL A 1 97 ? -6.824 -2.509 2.401 1.00 92.38 97 VAL A N 1
ATOM 761 C CA . VAL A 1 97 ? -6.267 -2.098 3.692 1.00 92.38 97 VAL A CA 1
ATOM 762 C C . VAL A 1 97 ? -7.419 -1.702 4.618 1.00 92.38 97 VAL A C 1
ATOM 764 O O . VAL A 1 97 ? -8.101 -0.707 4.351 1.00 92.38 97 VAL A O 1
ATOM 767 N N . PRO A 1 98 ? -7.680 -2.471 5.688 1.00 88.56 98 PRO A N 1
ATOM 768 C CA . PRO A 1 98 ? -8.774 -2.178 6.598 1.00 88.56 98 PRO A CA 1
ATOM 769 C C . PRO A 1 98 ? -8.460 -0.960 7.473 1.00 88.56 98 PRO A C 1
ATOM 771 O O . PRO A 1 98 ? -7.342 -0.784 7.958 1.00 88.56 98 PRO A O 1
ATOM 774 N N . ILE A 1 99 ? -9.487 -0.156 7.720 1.00 85.19 99 ILE A N 1
ATOM 775 C CA . ILE A 1 99 ? -9.524 0.885 8.742 1.00 85.19 99 ILE A CA 1
ATOM 776 C C . ILE A 1 99 ? -10.280 0.273 9.924 1.00 85.19 99 ILE A C 1
ATOM 778 O O . ILE A 1 99 ? -11.499 0.138 9.879 1.00 85.19 99 ILE A O 1
ATOM 782 N N . ARG A 1 100 ? -9.540 -0.190 10.928 1.00 75.31 100 ARG A N 1
ATOM 783 C CA . ARG A 1 100 ? -10.024 -0.753 12.201 1.00 75.31 100 ARG A CA 1
ATOM 784 C C . ARG A 1 100 ? -9.190 -0.150 13.303 1.00 75.31 100 ARG A C 1
ATOM 786 O O . ARG A 1 100 ? -7.986 0.037 13.014 1.00 75.31 100 ARG A O 1
#